Protein AF-A0A8T7LT76-F1 (afdb_monomer)

Secondary structure (DSSP, 8-state):
-HHHHHHHHHHHHHHHHHHHHHHHHH-----HHHHHHHHHHHHHHHHHHHTT--HHHHHHHHHHHHHHHHHHHHT----TT--HHHHHHHHHHTTS-HHHHHHHHHHHHHHHHS-S---HHHHHHHHHHHHHHHHHTT---

Sequence (141 aa):
SYAVSLLIAALVLIFSWQVYLFWMKTRRPVTEGSLKQLADIARSSLKDISAGRDSGDVIIQCYYRMNEIVADRRDLHRKDSMTPAEFALRLEQAGLPGDAVRRLTRLFESVRYGNRPSDQKAIREAVSCLNSILVYCGETI

Mean predicted aligned error: 11.56 Å

Radius of gyration: 19.77 Å; Cα contacts (8 Å, |Δi|>4): 112; chains: 1; bounding box: 46×33×60 Å

Foldseek 3Di:
DVVVVVVVVVVVVVVVVVVVVVLVVLCPDCDLVLLVQLLVLLVVLVVCVVVVHQNLVSLLVSLVSNLVSQCVVNVVDDDPPDQQQNSLVVVVSSVPPSVLSNLSSVLNCCSVVVPDRCDPVSSVSSNVSSVVSCVVSVDDD

Structure (mmCIF, N/CA/C/O backbone):
data_AF-A0A8T7LT76-F1
#
_entry.id   AF-A0A8T7LT76-F1
#
loop_
_atom_site.group_PDB
_atom_site.id
_atom_site.type_symbol
_atom_site.label_atom_id
_atom_site.label_alt_id
_atom_site.label_comp_id
_atom_site.label_asym_id
_atom_site.label_entity_id
_atom_site.label_seq_id
_atom_site.pdbx_PDB_ins_code
_atom_site.Cartn_x
_atom_site.Cartn_y
_atom_site.Cartn_z
_atom_site.occupancy
_atom_site.B_iso_or_equiv
_atom_site.auth_seq_id
_atom_site.auth_comp_id
_atom_site.auth_asym_id
_atom_site.auth_atom_id
_atom_site.pdbx_PDB_model_num
ATOM 1 N N . SER A 1 1 ? 26.230 18.225 -42.040 1.00 73.44 1 SER A N 1
ATOM 2 C CA . SER A 1 1 ? 26.886 16.925 -42.286 1.00 73.44 1 SER A CA 1
ATOM 3 C C . SER A 1 1 ? 25.946 15.785 -41.943 1.00 73.44 1 SER A C 1
ATOM 5 O O . SER A 1 1 ? 25.598 15.640 -40.779 1.00 73.44 1 SER A O 1
ATOM 7 N N . TYR A 1 2 ? 25.538 14.988 -42.935 1.00 84.25 2 TYR A N 1
ATOM 8 C CA . TYR A 1 2 ? 24.614 13.848 -42.784 1.00 84.25 2 TYR A CA 1
ATOM 9 C C . TYR A 1 2 ? 25.068 12.806 -41.739 1.00 84.25 2 TYR A C 1
ATOM 11 O O . TYR A 1 2 ? 24.249 12.127 -41.126 1.00 84.25 2 TYR A O 1
ATOM 19 N N . ALA A 1 3 ? 26.376 12.738 -41.468 1.00 85.19 3 ALA A N 1
ATOM 20 C CA . ALA A 1 3 ? 26.950 11.919 -40.402 1.00 85.19 3 ALA A CA 1
ATOM 21 C C . ALA A 1 3 ? 26.477 12.325 -38.990 1.00 85.19 3 ALA A C 1
ATOM 23 O O . ALA A 1 3 ? 26.253 11.465 -38.145 1.00 85.19 3 ALA A O 1
ATOM 24 N N . VAL A 1 4 ? 26.277 13.624 -38.735 1.00 84.88 4 VAL A N 1
ATOM 25 C CA . VAL A 1 4 ? 25.849 14.128 -37.416 1.00 84.88 4 VAL A CA 1
ATOM 26 C C . VAL A 1 4 ? 24.372 13.813 -37.171 1.00 84.88 4 VAL A C 1
ATOM 28 O O . VAL A 1 4 ? 24.004 13.387 -36.080 1.00 84.88 4 VAL A O 1
ATOM 31 N N . SER A 1 5 ? 23.525 13.942 -38.196 1.00 84.25 5 SER A N 1
ATOM 32 C CA . SER A 1 5 ? 22.101 13.600 -38.096 1.00 84.25 5 SER A CA 1
ATOM 33 C C . SER A 1 5 ? 21.866 12.098 -37.907 1.00 84.25 5 SER A C 1
ATOM 35 O O . SER A 1 5 ? 20.982 11.718 -37.143 1.00 84.25 5 SER A O 1
ATOM 37 N N . LEU A 1 6 ? 22.679 11.240 -38.537 1.00 89.75 6 LEU A N 1
ATOM 38 C CA . LEU A 1 6 ? 22.613 9.785 -38.341 1.00 89.75 6 LEU A CA 1
ATOM 39 C C . LEU A 1 6 ? 22.988 9.374 -36.910 1.00 89.75 6 LEU A C 1
ATOM 41 O O . LEU A 1 6 ? 22.326 8.518 -36.326 1.00 89.75 6 LEU A O 1
ATOM 45 N N . LEU A 1 7 ? 24.000 10.020 -36.323 1.00 89.31 7 LEU A N 1
ATOM 46 C CA . LEU A 1 7 ? 24.419 9.773 -34.940 1.00 89.31 7 LEU A CA 1
ATOM 47 C C . LEU A 1 7 ? 23.321 10.131 -33.930 1.00 89.31 7 LEU A C 1
ATOM 49 O O . LEU A 1 7 ? 23.042 9.358 -33.015 1.00 89.31 7 LEU A O 1
ATOM 53 N N . ILE A 1 8 ? 22.659 11.274 -34.124 1.00 89.00 8 ILE A N 1
ATOM 54 C CA . ILE A 1 8 ? 21.560 11.714 -33.254 1.00 89.00 8 ILE A CA 1
ATOM 55 C C . ILE A 1 8 ? 20.367 10.757 -33.368 1.00 89.00 8 ILE A C 1
ATOM 57 O O . ILE A 1 8 ? 19.812 10.348 -32.350 1.00 89.00 8 ILE A O 1
ATOM 61 N N . ALA A 1 9 ? 19.999 10.347 -34.585 1.00 87.94 9 ALA A N 1
ATOM 62 C CA . ALA A 1 9 ? 18.900 9.408 -34.797 1.00 87.94 9 ALA A CA 1
ATOM 63 C C . ALA A 1 9 ? 19.158 8.051 -34.116 1.00 87.94 9 ALA A C 1
ATOM 65 O O . ALA A 1 9 ? 18.268 7.510 -33.460 1.00 87.94 9 ALA A O 1
ATOM 66 N N . ALA A 1 10 ? 20.388 7.533 -34.200 1.00 88.38 10 ALA A N 1
ATOM 67 C CA . ALA A 1 10 ? 20.775 6.294 -33.529 1.00 88.38 10 ALA A CA 1
ATOM 68 C C . ALA A 1 10 ? 20.676 6.407 -31.998 1.00 88.38 10 ALA A C 1
ATOM 70 O O . ALA A 1 10 ? 20.149 5.506 -31.347 1.00 88.38 10 ALA A O 1
ATOM 71 N N . LEU A 1 11 ? 21.112 7.531 -31.419 1.00 89.62 11 LEU A N 1
ATOM 72 C CA . LEU A 1 11 ? 21.008 7.771 -29.977 1.00 89.62 11 LEU A CA 1
ATOM 73 C C . LEU A 1 11 ? 19.552 7.849 -29.504 1.00 89.62 11 LEU A C 1
ATOM 75 O O . LEU A 1 11 ? 19.223 7.273 -28.469 1.00 89.62 11 LEU A O 1
ATOM 79 N N . VAL A 1 12 ? 18.665 8.492 -30.268 1.00 90.62 12 VAL A N 1
ATOM 80 C CA . VAL A 1 12 ? 17.229 8.559 -29.947 1.00 90.62 12 VAL A CA 1
ATOM 81 C C . VAL A 1 12 ? 16.577 7.176 -30.018 1.00 90.62 12 VAL A C 1
ATOM 83 O O . VAL A 1 12 ? 15.774 6.833 -29.150 1.00 90.62 12 VAL A O 1
ATOM 86 N N . LEU A 1 13 ? 16.942 6.346 -30.998 1.00 89.38 13 LEU A N 1
ATOM 87 C CA . LEU A 1 13 ? 16.443 4.970 -31.108 1.00 89.38 13 LEU A CA 1
ATOM 88 C C . LEU A 1 13 ? 16.926 4.087 -29.952 1.00 89.38 13 LEU A C 1
ATOM 90 O O . LEU A 1 13 ? 16.134 3.356 -29.366 1.00 89.38 13 LEU A O 1
ATOM 94 N N . ILE A 1 14 ? 18.196 4.196 -29.560 1.00 87.81 14 ILE A N 1
ATOM 95 C CA . ILE A 1 14 ? 18.735 3.456 -28.411 1.00 87.81 14 ILE A CA 1
ATOM 96 C C . ILE A 1 14 ? 18.082 3.933 -27.113 1.00 87.81 14 ILE A C 1
ATOM 98 O O . ILE A 1 14 ? 17.719 3.111 -26.277 1.00 87.81 14 ILE A O 1
ATOM 102 N N . PHE A 1 15 ? 17.899 5.243 -26.943 1.00 87.50 15 PHE A N 1
ATOM 103 C CA . PHE A 1 15 ? 17.264 5.806 -25.756 1.00 87.50 15 PHE A CA 1
ATOM 104 C C . PHE A 1 15 ? 15.792 5.399 -25.655 1.00 87.50 15 PHE A C 1
ATOM 106 O O . PHE A 1 15 ? 15.351 4.941 -24.606 1.00 87.50 15 PHE A O 1
ATOM 113 N N . SER A 1 16 ? 15.041 5.487 -26.753 1.00 79.00 16 SER A N 1
ATOM 114 C CA . SER A 1 16 ? 13.647 5.030 -26.803 1.00 79.00 16 SER A CA 1
ATOM 115 C C . SER A 1 16 ? 13.525 3.522 -26.587 1.00 79.00 16 SER A C 1
ATOM 117 O O . SER A 1 16 ? 12.641 3.100 -25.849 1.00 79.00 16 SER A O 1
ATOM 119 N N . TRP A 1 17 ? 14.444 2.712 -27.120 1.00 80.75 17 TRP A N 1
ATOM 120 C CA . TRP A 1 17 ? 14.521 1.274 -26.855 1.00 80.75 17 TRP A CA 1
ATOM 121 C C . TRP A 1 17 ? 14.854 0.966 -25.391 1.00 80.75 17 TRP A C 1
ATOM 123 O O . TRP A 1 17 ? 14.224 0.109 -24.782 1.00 80.75 17 TRP A O 1
ATOM 133 N N . GLN A 1 18 ? 15.806 1.684 -24.794 1.00 76.00 18 GLN A N 1
ATOM 134 C CA . GLN A 1 18 ? 16.153 1.577 -23.374 1.00 76.00 18 GLN A CA 1
ATOM 135 C C . GLN A 1 18 ? 14.959 1.941 -22.489 1.00 76.00 18 GLN A C 1
ATOM 137 O O . GLN A 1 18 ? 14.633 1.193 -21.572 1.00 76.00 18 GLN A O 1
ATOM 142 N N . VAL A 1 19 ? 14.259 3.038 -22.794 1.00 76.00 19 VAL A N 1
ATOM 143 C CA . VAL A 1 19 ? 13.034 3.447 -22.090 1.00 76.00 19 VAL A CA 1
ATOM 144 C C . VAL A 1 19 ? 11.930 2.410 -22.281 1.00 76.00 19 VAL A C 1
ATOM 146 O O . VAL A 1 19 ? 11.280 2.044 -21.307 1.00 76.00 19 VAL A O 1
ATOM 149 N N . TYR A 1 20 ? 11.753 1.887 -23.495 1.00 75.56 20 TYR A N 1
ATOM 150 C CA . TYR A 1 20 ? 10.771 0.853 -23.812 1.00 75.56 20 TYR A CA 1
ATOM 151 C C . TYR A 1 20 ? 11.047 -0.444 -23.048 1.00 75.56 20 TYR A C 1
ATOM 153 O O . TYR A 1 20 ? 10.159 -0.966 -22.377 1.00 75.56 20 TYR A O 1
ATOM 161 N N . LEU A 1 21 ? 12.287 -0.936 -23.068 1.00 68.56 21 LEU A N 1
ATOM 162 C CA . LEU A 1 21 ? 12.691 -2.123 -22.319 1.00 68.56 21 LEU A CA 1
ATOM 163 C C . LEU A 1 21 ? 12.613 -1.901 -20.809 1.00 68.56 21 LEU A C 1
ATOM 165 O O . LEU A 1 21 ? 12.214 -2.807 -20.080 1.00 68.56 21 LEU A O 1
ATOM 169 N N . PHE A 1 22 ? 12.953 -0.709 -20.322 1.00 69.50 22 PHE A N 1
ATOM 170 C CA . PHE A 1 22 ? 12.823 -0.356 -18.913 1.00 69.50 22 PHE A CA 1
ATOM 171 C C . PHE A 1 22 ? 11.353 -0.333 -18.477 1.00 69.50 22 PHE A C 1
ATOM 173 O O . PHE A 1 22 ? 11.010 -0.913 -17.445 1.00 69.50 22 PHE A O 1
ATOM 180 N N . TRP A 1 23 ? 10.468 0.242 -19.296 1.00 57.38 23 TRP A N 1
ATOM 181 C CA . TRP A 1 23 ? 9.015 0.208 -19.109 1.00 57.38 23 TRP A CA 1
ATOM 182 C C . TRP A 1 23 ? 8.449 -1.211 -19.193 1.00 57.38 23 TRP A C 1
ATOM 184 O O . TRP A 1 23 ? 7.553 -1.560 -18.433 1.00 57.38 23 TRP A O 1
ATOM 194 N N . MET A 1 24 ? 8.974 -2.064 -20.070 1.00 55.81 24 MET A N 1
ATOM 195 C CA . MET A 1 24 ? 8.516 -3.448 -20.215 1.00 55.81 24 MET A CA 1
ATOM 196 C C . MET A 1 24 ? 8.994 -4.336 -19.057 1.00 55.81 24 MET A C 1
ATOM 198 O O . MET A 1 24 ? 8.240 -5.164 -18.552 1.00 55.81 24 MET A O 1
ATOM 202 N N . LYS A 1 25 ? 10.226 -4.136 -18.575 1.00 52.50 25 LYS A N 1
ATOM 203 C CA . LYS A 1 25 ? 10.798 -4.861 -17.430 1.00 52.50 25 LYS A CA 1
ATOM 204 C C . LYS A 1 25 ? 10.130 -4.475 -16.107 1.00 52.50 25 LYS A C 1
ATOM 206 O O . LYS A 1 25 ? 10.010 -5.324 -15.227 1.00 52.50 25 LYS A O 1
ATOM 211 N N . THR A 1 26 ? 9.672 -3.229 -15.982 1.00 53.16 26 THR A N 1
ATOM 212 C CA . THR A 1 26 ? 8.852 -2.764 -14.847 1.00 53.16 26 THR A CA 1
ATOM 213 C C . THR A 1 26 ? 7.392 -3.207 -14.969 1.00 53.16 26 THR A C 1
ATOM 215 O O . THR A 1 26 ? 6.791 -3.599 -13.973 1.00 53.16 26 THR A O 1
ATOM 218 N N . ARG A 1 27 ? 6.841 -3.287 -16.186 1.00 50.78 27 ARG A N 1
ATOM 219 C CA . ARG A 1 27 ? 5.528 -3.890 -16.475 1.00 50.78 27 ARG A CA 1
ATOM 220 C C . ARG A 1 27 ? 5.614 -5.406 -16.662 1.00 50.78 27 ARG A C 1
ATOM 222 O O . ARG A 1 27 ? 5.164 -5.944 -17.672 1.00 50.78 27 ARG A O 1
ATOM 229 N N . ARG A 1 28 ? 6.141 -6.136 -15.676 1.00 53.09 28 ARG A N 1
ATOM 230 C CA . ARG A 1 28 ? 5.853 -7.578 -15.620 1.00 53.09 28 ARG A CA 1
ATOM 231 C C . ARG A 1 28 ? 4.341 -7.725 -15.405 1.00 53.09 28 ARG A C 1
ATOM 233 O O . ARG A 1 28 ? 3.853 -7.170 -14.423 1.00 53.09 28 ARG A O 1
ATOM 240 N N . PRO A 1 29 ? 3.578 -8.412 -16.266 1.00 53.50 29 PRO A N 1
ATOM 241 C CA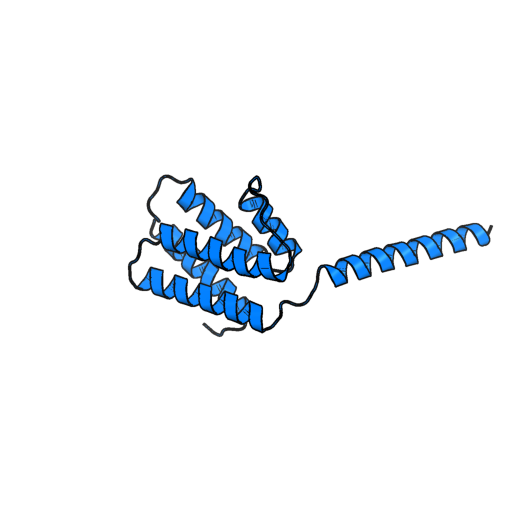 . PRO A 1 29 ? 2.145 -8.580 -16.049 1.00 53.50 29 PRO A CA 1
ATOM 242 C C . PRO A 1 29 ? 1.905 -9.182 -14.660 1.00 53.50 29 PRO A C 1
ATOM 244 O O . PRO A 1 29 ? 2.690 -10.010 -14.189 1.00 53.50 29 PRO A O 1
ATOM 247 N N . VAL A 1 30 ? 0.885 -8.686 -13.959 1.00 57.44 30 VAL A N 1
ATOM 248 C CA . VAL A 1 30 ? 0.458 -9.266 -12.684 1.00 57.44 30 VAL A CA 1
ATOM 249 C C . VAL A 1 30 ? 0.007 -10.692 -12.999 1.00 57.44 30 VAL A C 1
ATOM 251 O O . VAL A 1 30 ? -0.939 -10.887 -13.755 1.00 57.44 30 VAL A O 1
ATOM 254 N N . THR A 1 31 ? 0.743 -11.695 -12.521 1.00 61.84 31 THR A N 1
ATOM 255 C CA . THR A 1 31 ? 0.423 -13.100 -12.801 1.00 61.84 31 THR A CA 1
ATOM 256 C C . THR A 1 31 ? -0.924 -13.441 -12.166 1.00 61.84 31 THR A C 1
ATOM 258 O O . THR A 1 31 ? -1.191 -13.006 -11.043 1.00 61.84 31 THR A O 1
ATOM 261 N N . GLU A 1 32 ? -1.735 -14.276 -12.816 1.00 63.00 32 GLU A N 1
ATOM 262 C CA . GLU A 1 32 ? -3.037 -14.735 -12.300 1.00 63.00 32 GLU A CA 1
ATOM 263 C C . GLU A 1 32 ? -2.972 -15.218 -10.839 1.00 63.00 32 GLU A C 1
ATOM 265 O O . GLU A 1 32 ? -3.840 -14.897 -10.031 1.00 63.00 32 GLU A O 1
ATOM 270 N N . GLY A 1 33 ? -1.888 -15.902 -10.451 1.00 66.56 33 GLY A N 1
ATOM 271 C CA . GLY A 1 33 ? -1.683 -16.347 -9.069 1.00 66.56 33 GLY A CA 1
ATOM 272 C C . GLY A 1 33 ? -1.591 -15.212 -8.039 1.00 66.56 33 GLY A C 1
ATOM 273 O O . GLY A 1 33 ? -2.056 -15.376 -6.918 1.00 66.56 33 GLY A O 1
ATOM 274 N N . SER A 1 34 ? -1.035 -14.053 -8.404 1.00 68.06 34 SER A N 1
ATOM 275 C CA . SER A 1 34 ? -0.958 -12.891 -7.504 1.00 68.06 34 SER A CA 1
ATOM 276 C C . SER A 1 34 ? -2.291 -12.155 -7.383 1.00 68.06 34 SER A C 1
ATOM 278 O O . SER A 1 34 ? -2.659 -11.772 -6.277 1.00 68.06 34 SER A O 1
ATOM 280 N N . LEU A 1 35 ? -3.059 -12.046 -8.474 1.00 71.25 35 LEU A N 1
ATOM 281 C CA . LEU A 1 35 ? -4.428 -11.519 -8.421 1.00 71.25 35 LEU A CA 1
ATOM 282 C C . LEU A 1 35 ? -5.305 -12.386 -7.517 1.00 71.25 35 LEU A C 1
ATOM 284 O O . LEU A 1 35 ? -6.025 -11.862 -6.673 1.00 71.25 35 LEU A O 1
ATOM 288 N N . LYS A 1 36 ? -5.168 -13.713 -7.617 1.00 76.94 36 LYS A N 1
ATOM 289 C CA . LYS A 1 36 ? -5.892 -14.652 -6.759 1.00 76.94 36 LYS A CA 1
ATOM 290 C C . LYS A 1 36 ? -5.542 -14.484 -5.277 1.00 76.94 36 LYS A C 1
ATOM 292 O O . LYS A 1 36 ? -6.441 -14.407 -4.450 1.00 76.94 36 LYS A O 1
ATOM 297 N N . GLN A 1 37 ? -4.258 -14.356 -4.935 1.00 78.88 37 GLN A N 1
ATOM 298 C CA . GLN A 1 37 ? -3.848 -14.140 -3.541 1.00 78.88 37 GLN A CA 1
ATOM 299 C C . GLN A 1 37 ? -4.301 -12.771 -2.994 1.00 78.88 37 GLN A C 1
ATOM 301 O O . GLN A 1 37 ? -4.709 -12.685 -1.835 1.00 78.88 37 GLN A O 1
ATOM 306 N N . LEU A 1 38 ? -4.271 -11.707 -3.811 1.00 76.19 38 LEU A N 1
ATOM 307 C CA . LEU A 1 38 ? -4.840 -10.408 -3.430 1.00 76.19 38 LEU A CA 1
ATOM 308 C C . LEU A 1 38 ? -6.350 -10.511 -3.181 1.00 76.19 38 LEU A C 1
ATOM 310 O O . LEU A 1 38 ? -6.840 -9.963 -2.191 1.00 76.19 38 LEU A O 1
ATOM 314 N N . ALA A 1 39 ? -7.070 -11.227 -4.045 1.00 79.06 39 ALA A N 1
ATOM 315 C CA . ALA A 1 39 ? -8.501 -11.454 -3.896 1.00 79.06 39 ALA A CA 1
ATOM 316 C C . ALA A 1 39 ? -8.827 -12.258 -2.627 1.00 79.06 39 ALA A C 1
ATOM 318 O O . ALA A 1 39 ? -9.733 -11.892 -1.878 1.00 79.06 39 ALA A O 1
ATOM 319 N N . ASP A 1 40 ? -8.040 -13.290 -2.318 1.00 83.75 40 ASP A N 1
ATOM 320 C CA . ASP A 1 40 ? -8.208 -14.091 -1.104 1.00 83.75 40 ASP A CA 1
ATOM 321 C C . ASP A 1 40 ? -8.024 -13.255 0.171 1.00 83.75 40 ASP A C 1
ATOM 323 O O . ASP A 1 40 ? -8.822 -13.373 1.107 1.00 83.75 40 ASP A O 1
ATOM 327 N N . ILE A 1 41 ? -7.033 -12.355 0.207 1.00 83.81 41 ILE A N 1
ATOM 328 C CA . ILE A 1 41 ? -6.869 -11.427 1.336 1.00 83.81 41 ILE A CA 1
ATOM 329 C C . ILE A 1 41 ? -8.044 -10.464 1.418 1.00 83.81 41 ILE A C 1
ATOM 331 O O . ILE A 1 41 ? -8.609 -10.311 2.498 1.00 83.81 41 ILE A O 1
ATOM 335 N N . ALA A 1 42 ? -8.431 -9.837 0.304 1.00 81.56 42 ALA A N 1
ATOM 336 C CA . ALA A 1 42 ? -9.540 -8.889 0.291 1.00 81.56 42 ALA A CA 1
ATOM 337 C C . ALA A 1 42 ? -10.832 -9.540 0.807 1.00 81.56 42 ALA A C 1
ATOM 339 O O . ALA A 1 42 ? -11.512 -8.978 1.668 1.00 81.56 42 ALA A O 1
ATOM 340 N N . ARG A 1 43 ? -11.122 -10.769 0.365 1.00 83.44 43 ARG A N 1
ATOM 341 C CA . ARG A 1 43 ? -12.269 -11.559 0.820 1.00 83.44 43 ARG A CA 1
ATOM 342 C C . ARG A 1 43 ? -12.176 -11.908 2.303 1.00 83.44 43 ARG A C 1
ATOM 344 O O . ARG A 1 43 ? -13.165 -11.766 3.021 1.00 83.44 43 ARG A O 1
ATOM 351 N N . SER A 1 44 ? -11.009 -12.349 2.775 1.00 86.81 44 SER A N 1
ATOM 352 C CA . SER A 1 44 ? -10.802 -12.636 4.198 1.00 86.81 44 SER A CA 1
ATOM 353 C C . SER A 1 44 ? -11.031 -11.388 5.046 1.00 86.81 44 SER A C 1
ATOM 355 O O . SER A 1 44 ? -11.734 -11.455 6.047 1.00 86.81 44 SER A O 1
ATOM 357 N N . SER A 1 45 ? -10.493 -10.241 4.640 1.00 84.12 45 SER A N 1
ATOM 358 C CA . SER A 1 45 ? -10.645 -8.986 5.374 1.00 84.12 45 SER A CA 1
ATOM 359 C C . SER A 1 45 ? -12.086 -8.478 5.369 1.00 84.12 45 SER A C 1
ATOM 361 O O . SER A 1 45 ? -12.563 -8.014 6.401 1.00 84.12 45 SER A O 1
ATOM 363 N N . LEU A 1 46 ? -12.822 -8.636 4.265 1.00 83.69 46 LEU A N 1
ATOM 364 C CA . LEU A 1 46 ? -14.259 -8.348 4.231 1.00 83.69 46 LEU A CA 1
ATOM 365 C C . LEU A 1 46 ? -15.037 -9.239 5.202 1.00 83.69 46 LEU A C 1
ATOM 367 O O . LEU A 1 46 ? -15.836 -8.733 5.986 1.00 83.69 46 LEU A O 1
ATOM 371 N N . LYS A 1 47 ? -14.763 -10.549 5.201 1.00 86.56 47 LYS A N 1
ATOM 372 C CA . LYS A 1 47 ? -15.388 -11.496 6.134 1.00 86.56 47 LYS A CA 1
ATOM 373 C C . LYS A 1 47 ? -15.116 -11.112 7.589 1.00 86.56 47 LYS A C 1
ATOM 375 O O . LYS A 1 47 ? -16.008 -11.221 8.425 1.00 86.56 47 LYS A O 1
ATOM 380 N N . ASP A 1 48 ? -13.910 -10.640 7.881 1.00 85.31 48 ASP A N 1
ATOM 381 C CA . ASP A 1 48 ? -13.492 -10.250 9.226 1.00 85.31 48 ASP A CA 1
ATOM 382 C C . ASP A 1 48 ? -14.204 -8.983 9.704 1.00 85.31 48 ASP A C 1
ATOM 384 O O . ASP A 1 48 ? -14.658 -8.939 10.849 1.00 85.31 48 ASP A O 1
ATOM 388 N N . ILE A 1 49 ? -14.375 -8.001 8.814 1.00 83.94 49 ILE A N 1
ATOM 389 C CA . ILE A 1 49 ? -15.190 -6.805 9.068 1.00 83.94 49 ILE A CA 1
ATOM 390 C C . ILE A 1 49 ? -16.655 -7.205 9.298 1.00 83.94 49 ILE A C 1
ATOM 392 O O . ILE A 1 49 ? -17.266 -6.771 10.272 1.00 83.94 49 ILE A O 1
ATOM 396 N N . SER A 1 50 ? -17.222 -8.070 8.449 1.00 82.44 50 SER A N 1
ATOM 397 C CA . SER A 1 50 ? -18.614 -8.530 8.582 1.00 82.44 50 SER A CA 1
ATOM 398 C C . SER A 1 50 ? -18.865 -9.363 9.842 1.00 82.44 50 SER A C 1
ATOM 400 O O . SER A 1 50 ? -19.972 -9.341 10.371 1.00 82.44 50 SER A O 1
ATOM 402 N N . ALA A 1 51 ? -17.853 -10.074 10.342 1.00 85.00 51 ALA A N 1
ATOM 403 C CA . ALA A 1 51 ? -17.923 -10.839 11.585 1.00 85.00 51 ALA A CA 1
ATOM 404 C C . ALA A 1 51 ? -17.834 -9.964 12.852 1.00 85.00 51 ALA A C 1
ATOM 406 O O . ALA A 1 51 ? -17.872 -10.497 13.959 1.00 85.00 51 ALA A O 1
ATOM 407 N N . GLY A 1 52 ? -17.702 -8.640 12.709 1.00 78.94 52 GLY A N 1
ATOM 408 C CA . GLY A 1 52 ? -17.640 -7.708 13.834 1.00 78.94 52 GLY A CA 1
ATOM 409 C C . GLY A 1 52 ? -16.281 -7.661 14.533 1.00 78.94 52 GLY A C 1
ATOM 410 O O . GLY A 1 52 ? -16.212 -7.227 15.681 1.00 78.94 52 GLY A O 1
ATOM 411 N N . ARG A 1 53 ? -15.197 -8.100 13.873 1.00 79.56 53 ARG A N 1
ATOM 412 C CA . ARG A 1 53 ? -13.842 -7.846 14.387 1.00 79.56 53 ARG A CA 1
ATOM 413 C C . ARG A 1 53 ? -13.544 -6.348 14.373 1.00 79.56 53 ARG A C 1
ATOM 415 O O . ARG A 1 53 ? -14.140 -5.599 13.594 1.00 79.56 53 ARG A O 1
ATOM 422 N N . ASP A 1 54 ? -12.581 -5.928 15.196 1.00 80.19 54 ASP A N 1
ATOM 423 C CA . ASP A 1 54 ? -12.104 -4.547 15.177 1.00 80.19 54 ASP A CA 1
ATOM 424 C C . ASP A 1 54 ? -11.661 -4.168 13.760 1.00 80.19 54 ASP A C 1
ATOM 426 O O . ASP A 1 54 ? -10.721 -4.727 13.190 1.00 80.19 54 ASP A O 1
ATOM 430 N N . SER A 1 55 ? -12.401 -3.242 13.157 1.00 75.62 55 SER A N 1
ATOM 431 C CA . SER A 1 55 ? -12.205 -2.896 11.754 1.00 75.62 55 SER A CA 1
ATOM 432 C C . SER A 1 55 ? -10.872 -2.187 11.532 1.00 75.62 55 SER A C 1
ATOM 434 O O . SER A 1 55 ? -10.317 -2.288 10.441 1.00 75.62 55 SER A O 1
ATOM 436 N N . GLY A 1 56 ? -10.329 -1.518 12.554 1.00 74.69 56 GLY A N 1
ATOM 437 C CA . GLY A 1 56 ? -9.023 -0.880 12.475 1.00 74.69 56 GLY A CA 1
ATOM 438 C C . GLY A 1 56 ? -7.910 -1.912 12.336 1.00 74.69 56 GLY A C 1
ATOM 439 O O . GLY A 1 56 ? -7.126 -1.855 11.385 1.00 74.69 56 GLY A O 1
ATOM 440 N N . ASP A 1 57 ? -7.901 -2.911 13.213 1.00 79.06 57 ASP A N 1
ATOM 441 C CA . ASP A 1 57 ? -6.948 -4.018 13.149 1.00 79.06 57 ASP A CA 1
ATOM 442 C C . ASP A 1 57 ? -7.070 -4.802 11.840 1.00 79.06 57 ASP A C 1
ATOM 444 O O . ASP A 1 57 ? -6.056 -5.139 11.222 1.00 79.06 57 ASP A O 1
ATOM 448 N N . VAL A 1 58 ? -8.292 -5.049 11.356 1.00 81.12 58 VAL A N 1
ATOM 449 C CA . VAL A 1 58 ? -8.503 -5.743 10.076 1.00 81.12 58 VAL A CA 1
ATOM 450 C C . VAL A 1 58 ? -7.960 -4.932 8.897 1.00 81.12 58 VAL A C 1
ATOM 452 O O . VAL A 1 58 ? -7.311 -5.508 8.023 1.00 81.12 58 VAL A O 1
ATOM 455 N N . ILE A 1 59 ? -8.165 -3.611 8.869 1.00 78.88 59 ILE A N 1
ATOM 456 C CA . ILE A 1 59 ? -7.619 -2.726 7.826 1.00 78.88 59 ILE A CA 1
ATOM 457 C C . ILE A 1 59 ? -6.087 -2.743 7.859 1.00 78.88 59 ILE A C 1
ATOM 459 O O . ILE A 1 59 ? -5.449 -2.875 6.812 1.00 78.88 59 ILE A O 1
ATOM 463 N N . ILE A 1 60 ? -5.491 -2.664 9.052 1.00 78.44 60 ILE A N 1
ATOM 464 C CA . ILE A 1 60 ? -4.038 -2.722 9.241 1.00 78.44 60 ILE A CA 1
ATOM 465 C C . ILE A 1 60 ? -3.481 -4.056 8.728 1.00 78.44 60 ILE A C 1
ATOM 467 O O . ILE A 1 60 ? -2.549 -4.067 7.922 1.00 78.44 60 ILE A O 1
ATOM 471 N N . GLN A 1 61 ? -4.064 -5.178 9.148 1.00 79.75 61 GLN A N 1
ATOM 472 C CA . GLN A 1 61 ? -3.635 -6.518 8.742 1.00 79.75 61 GLN A CA 1
ATOM 473 C C . GLN A 1 61 ? -3.815 -6.751 7.240 1.00 79.75 61 GLN A C 1
ATOM 475 O O . GLN A 1 61 ? -2.920 -7.288 6.588 1.00 79.75 61 GLN A O 1
ATOM 480 N N . CYS A 1 62 ? -4.938 -6.307 6.671 1.00 79.94 62 CYS A N 1
ATOM 481 C CA . CYS A 1 62 ? -5.183 -6.362 5.234 1.00 79.94 62 CYS A CA 1
ATOM 482 C C . CYS A 1 62 ? -4.093 -5.617 4.462 1.00 79.94 62 CYS A C 1
ATOM 484 O O . CYS A 1 62 ? -3.523 -6.156 3.512 1.00 79.94 62 CYS A O 1
ATOM 486 N N . TYR A 1 63 ? -3.781 -4.394 4.898 1.00 78.12 63 TYR A N 1
ATOM 487 C CA . TYR A 1 63 ? -2.749 -3.574 4.285 1.00 78.12 63 TYR A CA 1
ATOM 488 C C . TYR A 1 63 ? -1.392 -4.280 4.319 1.00 78.12 63 TYR A C 1
ATOM 490 O O . TYR A 1 63 ? -0.734 -4.370 3.287 1.00 78.12 63 TYR A O 1
ATOM 498 N N . TYR A 1 64 ? -0.976 -4.833 5.462 1.00 77.12 64 TYR A N 1
ATOM 499 C CA . TYR A 1 64 ? 0.299 -5.550 5.564 1.00 77.12 64 TYR A CA 1
ATOM 500 C C . TYR A 1 64 ? 0.369 -6.791 4.667 1.00 77.12 64 TYR A C 1
ATOM 502 O O . TYR A 1 64 ? 1.345 -6.946 3.938 1.00 77.12 64 TYR A O 1
ATOM 510 N N . ARG A 1 65 ? -0.669 -7.634 4.653 1.00 78.12 65 ARG A N 1
ATOM 511 C CA . ARG A 1 65 ? -0.671 -8.878 3.862 1.00 78.12 65 ARG A CA 1
ATOM 512 C C . ARG A 1 65 ? -0.682 -8.622 2.356 1.00 78.12 65 ARG A C 1
ATOM 514 O O . ARG A 1 65 ? 0.025 -9.292 1.610 1.00 78.12 65 ARG A O 1
ATOM 521 N N . MET A 1 66 ? -1.461 -7.639 1.895 1.00 75.69 66 MET A N 1
ATOM 522 C CA . MET A 1 66 ? -1.461 -7.252 0.478 1.00 75.69 66 MET A CA 1
ATOM 523 C C . MET A 1 66 ? -0.084 -6.742 0.056 1.00 75.69 66 MET A C 1
ATOM 525 O O . MET A 1 66 ? 0.421 -7.088 -1.008 1.00 75.69 66 MET A O 1
ATOM 529 N N . ASN A 1 67 ? 0.537 -5.949 0.922 1.00 71.62 67 ASN A N 1
ATOM 530 C CA . ASN A 1 67 ? 1.873 -5.427 0.708 1.00 71.62 67 ASN A CA 1
ATOM 531 C C . ASN A 1 67 ? 2.952 -6.511 0.662 1.00 71.62 67 ASN A C 1
ATOM 533 O O . ASN A 1 67 ? 3.853 -6.420 -0.164 1.00 71.62 67 ASN A O 1
ATOM 537 N N . GLU A 1 68 ? 2.860 -7.525 1.518 1.00 73.88 68 GLU A N 1
ATOM 538 C CA . GLU A 1 68 ? 3.801 -8.646 1.563 1.00 73.88 68 GLU A CA 1
ATOM 539 C C . GLU A 1 68 ? 3.803 -9.438 0.249 1.00 73.88 68 GLU A C 1
ATOM 541 O O . GLU A 1 68 ? 4.867 -9.673 -0.319 1.00 73.88 68 GLU A O 1
ATOM 546 N N . ILE A 1 69 ? 2.625 -9.735 -0.314 1.00 70.56 69 ILE A N 1
ATOM 547 C CA . ILE A 1 69 ? 2.521 -10.407 -1.623 1.00 70.56 69 ILE A CA 1
ATOM 548 C C . ILE A 1 69 ? 3.188 -9.589 -2.724 1.00 70.56 69 ILE A C 1
ATOM 550 O O . ILE A 1 69 ? 3.856 -10.141 -3.604 1.00 70.56 69 ILE A O 1
ATOM 554 N N . VAL A 1 70 ? 2.983 -8.270 -2.718 1.00 66.25 70 VAL A N 1
ATOM 555 C CA . VAL A 1 70 ? 3.557 -7.420 -3.762 1.00 66.25 70 VAL A CA 1
ATOM 556 C C . VAL A 1 70 ? 5.066 -7.263 -3.569 1.00 66.25 70 VAL A C 1
ATOM 558 O O . VAL A 1 70 ? 5.798 -7.277 -4.559 1.00 66.25 70 VAL A O 1
ATOM 561 N N . ALA A 1 71 ? 5.539 -7.163 -2.325 1.00 65.81 71 ALA A N 1
ATOM 562 C CA . ALA A 1 71 ? 6.957 -7.081 -1.993 1.00 65.81 71 ALA A CA 1
ATOM 563 C C . ALA A 1 71 ? 7.718 -8.344 -2.421 1.00 65.81 71 ALA A 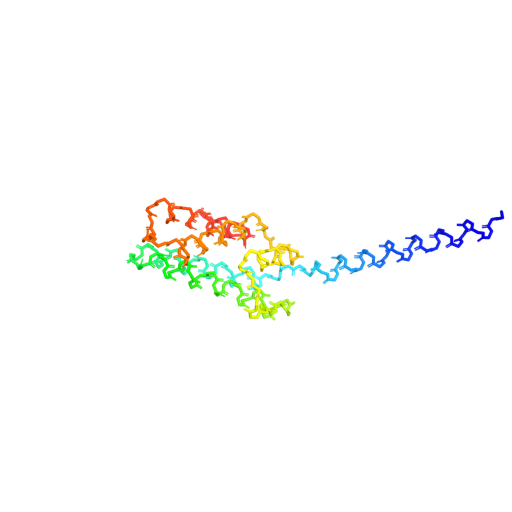C 1
ATOM 565 O O . ALA A 1 71 ? 8.694 -8.231 -3.165 1.00 65.81 71 ALA A O 1
ATOM 566 N N . ASP A 1 72 ? 7.221 -9.525 -2.043 1.00 64.81 72 ASP A N 1
ATOM 567 C CA . ASP A 1 72 ? 7.833 -10.832 -2.323 1.00 64.81 72 ASP A CA 1
ATOM 568 C C . ASP A 1 72 ? 7.953 -11.111 -3.834 1.00 64.81 72 ASP A C 1
ATOM 570 O O . ASP A 1 72 ? 8.971 -11.585 -4.335 1.00 64.81 72 ASP A O 1
ATOM 574 N N . ARG A 1 73 ? 6.938 -10.728 -4.619 1.00 58.94 73 ARG A N 1
ATOM 575 C CA . ARG A 1 73 ? 6.891 -11.017 -6.066 1.00 58.94 73 ARG A CA 1
ATOM 576 C C . ARG A 1 73 ? 7.601 -9.988 -6.947 1.00 58.94 73 ARG A C 1
ATOM 578 O O . ARG A 1 73 ? 7.876 -10.279 -8.116 1.00 58.94 73 ARG A O 1
ATOM 585 N N . ARG A 1 74 ? 7.838 -8.773 -6.446 1.00 57.69 74 ARG A N 1
ATOM 586 C CA . ARG A 1 74 ? 8.435 -7.660 -7.211 1.00 57.69 74 ARG A CA 1
ATOM 587 C C . ARG A 1 74 ? 9.819 -7.242 -6.716 1.00 57.69 74 ARG A C 1
ATOM 589 O O . ARG A 1 74 ? 10.358 -6.285 -7.265 1.00 57.69 74 ARG A O 1
ATOM 596 N N . ASP A 1 75 ? 10.368 -7.930 -5.711 1.00 55.75 75 ASP A N 1
ATOM 597 C CA . ASP A 1 75 ? 11.561 -7.501 -4.960 1.00 55.75 75 ASP A CA 1
ATOM 598 C C . ASP A 1 75 ? 11.396 -6.080 -4.372 1.00 55.75 75 ASP A C 1
ATOM 600 O O . ASP A 1 75 ? 12.346 -5.335 -4.126 1.00 55.75 75 ASP A O 1
ATOM 604 N N . LEU A 1 76 ? 10.139 -5.674 -4.157 1.00 56.00 76 LEU A N 1
ATOM 605 C CA . LEU A 1 76 ? 9.767 -4.369 -3.621 1.00 56.00 76 LEU A CA 1
ATOM 606 C C . LEU A 1 76 ? 9.719 -4.456 -2.104 1.00 56.00 76 LEU A C 1
ATOM 608 O O . LEU A 1 76 ? 8.678 -4.266 -1.480 1.00 56.00 76 LEU A O 1
ATOM 612 N N . HIS A 1 77 ? 10.868 -4.745 -1.505 1.00 57.34 77 HIS A N 1
ATOM 613 C CA . HIS A 1 77 ? 11.006 -4.706 -0.062 1.00 57.34 77 HIS A CA 1
ATOM 614 C C . HIS A 1 77 ? 10.721 -3.288 0.431 1.00 57.34 77 HIS A C 1
ATOM 616 O O . HIS A 1 77 ? 11.360 -2.307 0.018 1.00 57.34 77 HIS A O 1
ATOM 622 N N . ARG A 1 78 ? 9.736 -3.163 1.322 1.00 56.16 78 ARG A N 1
ATOM 623 C CA . ARG A 1 78 ? 9.516 -1.912 2.035 1.00 56.16 78 ARG A CA 1
ATOM 624 C C . ARG A 1 78 ? 10.761 -1.646 2.877 1.00 56.16 78 ARG A C 1
ATOM 626 O O . ARG A 1 78 ? 11.026 -2.374 3.822 1.00 56.16 78 ARG A O 1
ATOM 633 N N . LYS A 1 79 ? 11.524 -0.605 2.535 1.00 55.03 79 LYS A N 1
ATOM 634 C CA . LYS A 1 79 ? 12.582 -0.107 3.424 1.00 55.03 79 LYS A CA 1
ATOM 635 C C . LYS A 1 79 ? 11.930 0.338 4.735 1.00 55.03 79 LYS A C 1
ATOM 637 O O . LYS A 1 79 ? 10.899 1.007 4.676 1.00 55.03 79 LYS A O 1
ATOM 642 N N . ASP A 1 80 ? 12.531 0.017 5.878 1.00 52.28 80 ASP A N 1
ATOM 643 C CA . ASP A 1 80 ? 11.972 0.327 7.208 1.00 52.28 80 ASP A CA 1
ATOM 644 C C . ASP A 1 80 ? 11.674 1.821 7.417 1.00 52.28 80 ASP A C 1
ATOM 646 O O . ASP A 1 80 ? 10.761 2.184 8.155 1.00 52.28 80 ASP A O 1
ATOM 650 N N . SER A 1 81 ? 12.389 2.699 6.710 1.00 57.34 81 SER A N 1
ATOM 651 C CA . SER A 1 81 ? 12.177 4.149 6.724 1.00 57.34 81 SER A CA 1
ATOM 652 C C . SER A 1 81 ? 11.074 4.651 5.786 1.00 57.34 81 SER A C 1
ATOM 654 O O . SER A 1 81 ? 10.772 5.841 5.796 1.00 57.34 81 SER A O 1
ATOM 656 N N . MET A 1 82 ? 10.480 3.787 4.957 1.00 67.56 82 MET A N 1
ATOM 657 C CA . MET A 1 82 ? 9.512 4.199 3.943 1.00 67.56 82 MET A CA 1
ATOM 658 C C . MET A 1 82 ? 8.117 4.384 4.541 1.00 67.56 82 MET A C 1
ATOM 660 O O . MET A 1 82 ? 7.555 3.488 5.196 1.00 67.56 82 MET A O 1
ATOM 664 N N . THR A 1 83 ? 7.528 5.539 4.248 1.00 74.06 83 THR A N 1
ATOM 665 C CA . THR A 1 83 ? 6.156 5.867 4.628 1.00 74.06 83 THR A CA 1
ATOM 666 C C . THR A 1 83 ? 5.146 5.005 3.856 1.00 74.06 83 THR A C 1
ATOM 668 O O . THR A 1 83 ? 5.430 4.529 2.751 1.00 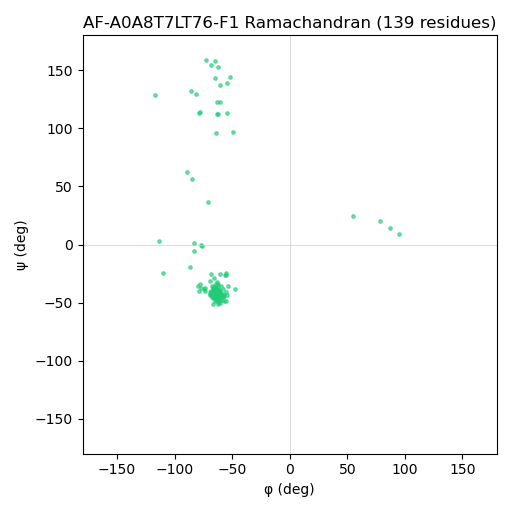74.06 83 THR A O 1
ATOM 671 N N . PRO A 1 84 ? 3.941 4.782 4.406 1.00 70.62 84 PRO A N 1
ATOM 672 C CA . PRO A 1 84 ? 2.875 4.081 3.694 1.00 70.62 84 PRO A CA 1
ATOM 673 C C . PRO A 1 84 ? 2.546 4.726 2.335 1.00 70.62 84 PRO A C 1
ATOM 675 O O . PRO A 1 84 ? 2.393 4.005 1.351 1.00 70.62 84 PRO A O 1
ATOM 678 N N . ALA A 1 85 ? 2.517 6.060 2.251 1.00 71.06 85 ALA A N 1
ATOM 679 C CA . ALA A 1 85 ? 2.297 6.804 1.008 1.00 71.06 85 ALA A CA 1
ATOM 680 C C . ALA A 1 85 ? 3.397 6.590 -0.050 1.00 71.06 85 ALA A C 1
ATOM 682 O O . ALA A 1 85 ? 3.093 6.355 -1.220 1.00 71.06 85 ALA A O 1
ATOM 683 N N . GLU A 1 86 ? 4.673 6.615 0.341 1.00 70.50 86 GLU A N 1
ATOM 684 C CA . GLU A 1 86 ? 5.785 6.310 -0.574 1.00 70.50 86 GLU A CA 1
ATOM 685 C C . GLU A 1 86 ? 5.728 4.865 -1.073 1.00 70.50 86 GLU A C 1
ATOM 687 O O . GLU A 1 86 ? 6.069 4.578 -2.224 1.00 70.50 86 GLU A O 1
ATOM 692 N N . PHE A 1 87 ? 5.259 3.946 -0.227 1.00 70.56 87 PHE A N 1
ATOM 693 C CA . PHE A 1 87 ? 5.072 2.568 -0.642 1.00 70.56 87 PHE A CA 1
ATOM 694 C C . PHE A 1 87 ? 3.931 2.422 -1.645 1.00 70.56 87 PHE A C 1
ATOM 696 O O . PHE A 1 87 ? 4.106 1.770 -2.669 1.00 70.56 87 PHE A O 1
ATOM 703 N N . ALA A 1 88 ? 2.802 3.090 -1.401 1.00 71.19 88 ALA A N 1
ATOM 704 C CA . ALA A 1 88 ? 1.665 3.130 -2.316 1.00 71.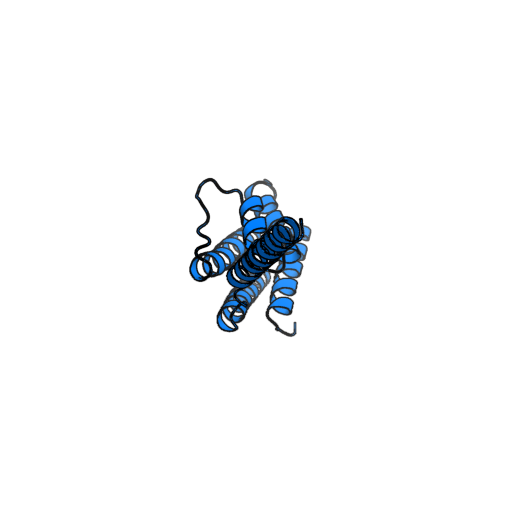19 88 ALA A CA 1
ATOM 705 C C . ALA A 1 88 ? 2.076 3.592 -3.717 1.00 71.19 88 ALA A C 1
ATOM 707 O O . ALA A 1 88 ? 1.693 2.980 -4.715 1.00 71.19 88 ALA A O 1
ATOM 708 N N . LEU A 1 89 ? 2.917 4.627 -3.784 1.00 72.00 89 LEU A N 1
ATOM 709 C CA . LEU A 1 89 ? 3.464 5.129 -5.038 1.00 72.00 89 LEU A CA 1
ATOM 710 C C . LEU A 1 89 ? 4.341 4.081 -5.740 1.00 72.00 89 LEU A C 1
ATOM 712 O O . LEU A 1 89 ? 4.238 3.911 -6.953 1.00 72.00 89 LEU A O 1
ATOM 716 N N . ARG A 1 90 ? 5.169 3.332 -4.998 1.00 68.44 90 ARG A N 1
ATOM 717 C CA . ARG A 1 90 ? 5.948 2.221 -5.572 1.00 68.44 90 ARG A CA 1
ATOM 718 C C . ARG A 1 90 ? 5.071 1.092 -6.104 1.00 68.44 90 ARG A C 1
ATOM 720 O O . ARG A 1 90 ? 5.406 0.509 -7.128 1.00 68.44 90 ARG A O 1
ATOM 727 N N . LEU A 1 91 ? 3.965 0.782 -5.435 1.00 69.69 91 LEU A N 1
ATOM 728 C CA . LEU A 1 91 ? 3.027 -0.258 -5.867 1.00 69.69 91 LEU A CA 1
ATOM 729 C C . LEU A 1 91 ? 2.291 0.154 -7.147 1.00 69.69 91 LEU A C 1
ATOM 731 O O . LEU A 1 91 ? 2.143 -0.653 -8.063 1.00 69.69 91 LEU A O 1
ATOM 735 N N . GLU A 1 92 ? 1.896 1.423 -7.251 1.00 71.50 92 GLU A N 1
ATOM 736 C CA . GLU A 1 92 ? 1.357 1.997 -8.486 1.00 71.50 92 GLU A CA 1
ATOM 737 C C . GLU A 1 92 ? 2.384 1.946 -9.624 1.00 71.50 92 GLU A C 1
ATOM 739 O O . GLU A 1 92 ? 2.077 1.475 -10.718 1.00 71.50 92 GLU A O 1
ATOM 744 N N . GLN A 1 93 ? 3.632 2.341 -9.355 1.00 66.56 93 GLN A N 1
ATOM 745 C CA . GLN A 1 93 ? 4.737 2.208 -10.313 1.00 66.56 93 GLN A CA 1
ATOM 746 C C . GLN A 1 93 ? 4.999 0.744 -10.708 1.00 66.56 93 GLN A C 1
ATOM 748 O O . GLN A 1 93 ? 5.477 0.482 -11.810 1.00 66.56 93 GLN A O 1
ATOM 753 N N . ALA A 1 94 ? 4.647 -0.213 -9.845 1.00 61.62 94 ALA A N 1
ATOM 754 C CA . ALA A 1 94 ? 4.722 -1.651 -10.101 1.00 61.62 94 ALA A CA 1
ATOM 755 C C . ALA A 1 94 ? 3.515 -2.222 -10.876 1.00 61.62 94 ALA A C 1
ATOM 757 O O . ALA A 1 94 ? 3.463 -3.435 -11.130 1.00 61.62 94 ALA A O 1
ATOM 758 N N . GLY A 1 95 ? 2.563 -1.363 -11.258 1.00 58.22 95 GLY A N 1
ATOM 759 C CA . GLY A 1 95 ? 1.416 -1.686 -12.105 1.00 58.22 95 GLY A CA 1
ATOM 760 C C . GLY A 1 95 ? 0.127 -2.046 -11.365 1.00 58.22 95 GLY A C 1
ATOM 761 O O . GLY A 1 95 ? -0.813 -2.493 -12.018 1.00 58.22 95 GLY A O 1
ATOM 762 N N . LEU A 1 96 ? 0.058 -1.870 -10.039 1.00 66.69 96 LEU A N 1
ATOM 763 C CA . LEU A 1 96 ? -1.196 -2.024 -9.292 1.00 66.69 96 LEU A CA 1
ATOM 764 C C . LEU A 1 96 ? -2.153 -0.847 -9.562 1.00 66.69 96 LEU A C 1
ATOM 766 O O . LEU A 1 96 ? -1.704 0.235 -9.948 1.00 66.69 96 LEU A O 1
ATOM 770 N N . PRO A 1 97 ? -3.470 -1.016 -9.327 1.00 65.94 97 PRO A N 1
ATOM 771 C CA . PRO A 1 97 ? -4.447 0.058 -9.475 1.00 65.94 97 PRO A CA 1
ATOM 772 C C . PRO A 1 97 ? -4.162 1.171 -8.459 1.00 65.94 97 PRO A C 1
ATOM 774 O O . PRO A 1 97 ? -4.585 1.102 -7.302 1.00 65.94 97 PRO A O 1
ATOM 777 N N . GLY A 1 98 ? -3.437 2.204 -8.899 1.00 66.31 98 GLY A N 1
ATOM 778 C CA . GLY A 1 98 ? -2.937 3.285 -8.047 1.00 66.31 98 GLY A CA 1
ATOM 779 C C . GLY A 1 98 ? -4.025 3.960 -7.217 1.00 66.31 98 GLY A C 1
ATOM 780 O O . GLY A 1 98 ? -3.803 4.276 -6.052 1.00 66.31 98 GLY A O 1
ATOM 781 N N . ASP A 1 99 ? -5.238 4.100 -7.758 1.00 68.00 99 ASP A N 1
ATOM 782 C CA . ASP A 1 99 ? -6.375 4.647 -7.014 1.00 68.00 99 ASP A CA 1
ATOM 783 C C . ASP A 1 99 ? -6.818 3.772 -5.840 1.00 68.00 99 ASP A C 1
ATOM 785 O O . ASP A 1 99 ? -7.076 4.299 -4.757 1.00 68.00 99 ASP A O 1
ATOM 789 N N . ALA A 1 100 ? -6.888 2.452 -6.021 1.00 68.06 100 ALA A N 1
ATOM 790 C CA . ALA A 1 100 ? -7.294 1.537 -4.958 1.00 68.06 100 ALA A CA 1
ATOM 791 C C . ALA A 1 100 ? -6.224 1.465 -3.862 1.00 68.06 100 ALA A C 1
ATOM 793 O O . ALA A 1 100 ? -6.543 1.556 -2.676 1.00 68.06 100 ALA A O 1
ATOM 794 N N . VAL A 1 101 ? -4.949 1.398 -4.261 1.00 72.06 101 VAL A N 1
ATOM 795 C CA . VAL A 1 101 ? -3.818 1.374 -3.327 1.00 72.06 101 VAL A CA 1
ATOM 796 C C . VAL A 1 101 ? -3.745 2.679 -2.531 1.00 72.06 101 VAL A C 1
ATOM 798 O O . VAL A 1 101 ? -3.699 2.636 -1.306 1.00 72.06 101 VAL A O 1
ATOM 801 N N . ARG A 1 102 ? -3.830 3.848 -3.183 1.00 76.38 102 ARG A N 1
ATOM 802 C CA . ARG A 1 102 ? -3.818 5.151 -2.493 1.00 76.38 102 ARG A CA 1
ATOM 803 C C . ARG A 1 102 ? -4.947 5.290 -1.476 1.00 76.38 102 ARG A C 1
ATOM 805 O O . ARG A 1 102 ? -4.723 5.822 -0.390 1.00 76.38 102 ARG A O 1
ATOM 812 N N . ARG A 1 103 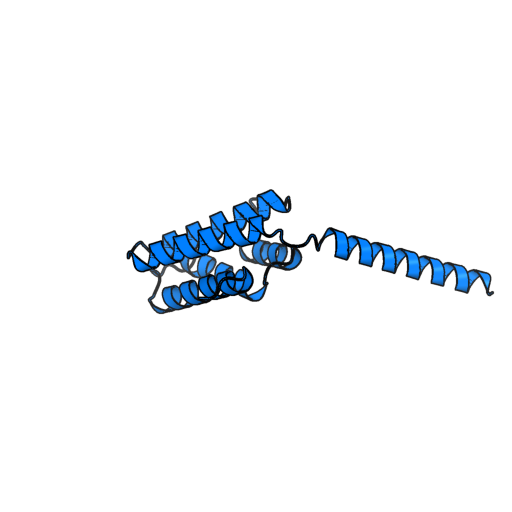? -6.162 4.850 -1.818 1.00 73.62 103 ARG A N 1
ATOM 813 C CA . ARG A 1 103 ? -7.310 4.921 -0.900 1.00 73.62 103 ARG A CA 1
ATOM 814 C C . ARG A 1 103 ? -7.128 3.986 0.294 1.00 73.62 103 ARG A C 1
ATOM 816 O O . ARG A 1 103 ? -7.348 4.419 1.422 1.00 73.62 103 ARG A O 1
ATOM 823 N N . LEU A 1 104 ? -6.648 2.762 0.067 1.00 76.25 104 LEU A N 1
ATOM 824 C CA . LEU A 1 104 ? -6.334 1.819 1.142 1.00 76.25 104 LEU A CA 1
ATOM 825 C C . LEU A 1 104 ? -5.233 2.360 2.069 1.00 76.25 104 LEU A C 1
ATOM 827 O O . LEU A 1 104 ? -5.353 2.265 3.287 1.00 76.25 104 LEU A O 1
ATOM 831 N N . THR A 1 105 ? -4.196 2.989 1.515 1.00 81.00 105 THR A N 1
ATOM 832 C CA . THR A 1 105 ? -3.123 3.618 2.295 1.00 81.00 105 THR A CA 1
ATOM 833 C C . THR A 1 105 ? -3.631 4.774 3.150 1.00 81.00 105 THR A C 1
ATOM 835 O O . THR A 1 105 ? -3.276 4.855 4.322 1.00 81.00 105 THR A O 1
ATOM 838 N N . ARG A 1 106 ? -4.509 5.636 2.621 1.00 78.44 106 ARG A N 1
ATOM 839 C CA . ARG A 1 106 ? -5.134 6.703 3.423 1.00 78.44 106 ARG A CA 1
ATOM 840 C C . ARG A 1 106 ? -5.965 6.143 4.572 1.00 78.44 106 ARG A C 1
ATOM 842 O O . ARG A 1 106 ? -5.925 6.691 5.667 1.00 78.44 106 ARG A O 1
ATOM 849 N N . LEU A 1 107 ? -6.686 5.046 4.341 1.00 75.88 107 LEU A N 1
ATOM 850 C CA . LEU A 1 107 ? -7.437 4.364 5.394 1.00 75.88 107 LEU A CA 1
ATOM 851 C C . LEU A 1 107 ? -6.500 3.798 6.462 1.00 75.88 107 LEU A C 1
ATOM 853 O O . LEU A 1 107 ? -6.717 4.052 7.644 1.00 75.88 107 LEU A O 1
ATOM 857 N N . PHE A 1 108 ? -5.417 3.131 6.061 1.00 78.06 108 PHE A N 1
ATOM 858 C CA . PHE A 1 108 ? -4.375 2.668 6.980 1.00 78.06 108 PHE A CA 1
ATOM 859 C C . PHE A 1 108 ? -3.804 3.814 7.825 1.00 78.06 108 PHE A C 1
ATOM 861 O O . PHE A 1 108 ? -3.722 3.699 9.046 1.00 78.06 108 PHE A O 1
ATOM 868 N N . GLU A 1 109 ? -3.438 4.932 7.198 1.00 77.62 109 GLU A N 1
ATOM 869 C CA . GLU A 1 109 ? -2.911 6.108 7.895 1.00 77.62 109 GLU A CA 1
ATOM 870 C C . GLU A 1 109 ? -3.951 6.704 8.848 1.00 77.62 109 GLU A C 1
ATOM 872 O O . GLU A 1 109 ? -3.620 7.057 9.979 1.00 77.62 109 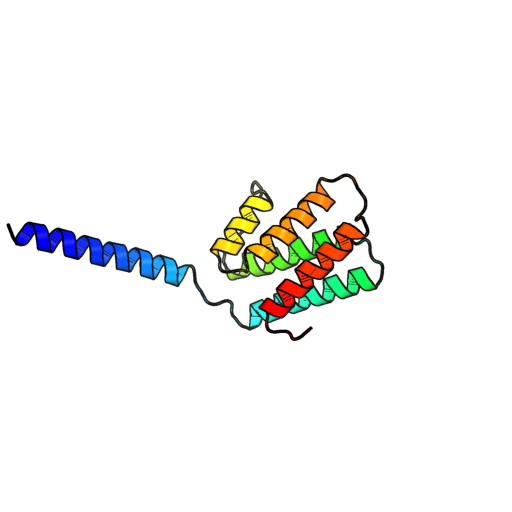GLU A O 1
ATOM 877 N N . SER A 1 110 ? -5.219 6.752 8.434 1.00 74.62 110 SER A N 1
ATOM 878 C CA . SER A 1 110 ? -6.312 7.265 9.261 1.00 74.62 110 SER A CA 1
ATOM 879 C C . SER A 1 110 ? -6.574 6.405 10.496 1.00 74.62 110 SER A C 1
ATOM 881 O O . SER A 1 110 ? -6.865 6.953 11.549 1.00 74.62 110 SER A O 1
ATOM 883 N N . VAL A 1 111 ? -6.424 5.083 10.393 1.00 75.00 111 VAL A N 1
ATOM 884 C CA . VAL A 1 111 ? -6.597 4.151 11.515 1.00 75.00 111 VAL A CA 1
ATOM 885 C C . VAL A 1 111 ? -5.362 4.147 12.416 1.00 75.00 111 VAL A C 1
ATOM 887 O O . VAL A 1 111 ? -5.480 4.086 13.635 1.00 75.00 111 VAL A O 1
ATOM 890 N N . ARG A 1 112 ? -4.159 4.206 11.833 1.00 73.00 112 ARG A N 1
ATOM 891 C CA . ARG A 1 112 ? -2.904 4.093 12.588 1.00 73.00 112 ARG A CA 1
ATOM 892 C C . ARG A 1 112 ? -2.494 5.390 13.279 1.00 73.00 112 ARG A C 1
ATOM 894 O O . ARG A 1 112 ? -1.905 5.334 14.355 1.00 73.00 112 ARG A O 1
ATOM 901 N N . TYR A 1 113 ? -2.749 6.534 12.650 1.00 75.50 113 TYR A N 1
ATOM 902 C CA . TYR A 1 113 ? -2.366 7.853 13.163 1.00 75.50 113 TYR A CA 1
ATOM 903 C C . TYR A 1 113 ? -3.567 8.682 13.616 1.00 75.50 113 TYR A C 1
ATOM 905 O O . TYR A 1 113 ? -3.422 9.571 14.456 1.00 75.50 113 TYR A O 1
ATOM 913 N N . GLY A 1 114 ? -4.759 8.409 13.083 1.00 64.19 114 GLY A N 1
ATOM 914 C CA . GLY A 1 114 ? -5.985 8.995 13.596 1.00 64.19 114 GLY A CA 1
ATOM 915 C C . GLY A 1 114 ? -6.388 8.260 14.863 1.00 64.19 114 GLY A C 1
ATOM 916 O O . GLY A 1 114 ? -6.747 7.092 14.837 1.00 64.19 114 GLY A O 1
ATOM 917 N N . ASN A 1 115 ? -6.353 8.962 15.989 1.00 55.69 115 ASN A N 1
ATOM 918 C CA . ASN A 1 115 ? -6.745 8.453 17.304 1.00 55.69 115 ASN A CA 1
ATOM 919 C C . ASN A 1 115 ? -8.278 8.257 17.430 1.00 55.69 115 ASN A C 1
ATOM 921 O O . ASN A 1 115 ? -8.878 8.597 18.448 1.00 55.69 115 ASN A O 1
ATOM 925 N N . ARG A 1 116 ? -8.946 7.821 16.354 1.00 55.56 116 ARG A N 1
ATOM 926 C CA . ARG A 1 116 ? -10.388 7.584 16.291 1.00 55.56 116 ARG A CA 1
ATOM 927 C C . ARG A 1 116 ? -10.620 6.096 16.017 1.00 55.56 116 ARG A C 1
ATOM 929 O O . ARG A 1 116 ? -10.064 5.592 15.042 1.00 55.56 116 ARG A O 1
ATOM 936 N N . PRO A 1 117 ? -11.454 5.406 16.819 1.00 53.66 117 PRO A N 1
ATOM 937 C CA . PRO A 1 117 ? -11.937 4.082 16.448 1.00 53.66 117 PRO A CA 1
ATOM 938 C C . PRO A 1 117 ? -12.531 4.158 15.042 1.00 53.66 117 PRO A C 1
ATOM 940 O O . PRO A 1 117 ? -13.104 5.195 14.696 1.00 53.66 117 PRO A O 1
ATOM 943 N N . SER A 1 118 ? -12.360 3.103 14.238 1.00 60.16 118 SER A N 1
ATOM 944 C CA . SER A 1 118 ? -12.860 3.038 12.859 1.00 60.16 118 SER A CA 1
ATOM 945 C C . SER A 1 118 ? -14.329 3.459 12.806 1.00 60.16 118 SER A C 1
ATOM 947 O O . SER A 1 118 ? -15.226 2.669 13.091 1.00 60.16 118 SER A O 1
ATOM 949 N N . ASP A 1 119 ? -14.569 4.727 12.472 1.00 68.06 119 ASP A N 1
ATOM 950 C CA . ASP A 1 119 ? -15.912 5.271 12.356 1.00 68.06 119 ASP A CA 1
ATOM 951 C C . ASP A 1 119 ? -16.632 4.514 11.235 1.00 68.06 119 ASP A C 1
ATOM 953 O O . ASP A 1 119 ? -16.016 4.032 10.280 1.00 68.06 119 ASP A O 1
ATOM 957 N N . GLN A 1 120 ? -17.953 4.423 11.307 1.00 70.81 120 GLN A N 1
ATOM 958 C CA . GLN A 1 120 ? -18.770 3.686 10.346 1.00 70.81 120 GLN A CA 1
ATOM 959 C C . GLN A 1 120 ? -18.524 4.155 8.900 1.00 70.81 120 GLN A C 1
ATOM 961 O O . GLN A 1 120 ? -18.687 3.391 7.949 1.00 70.81 120 GLN A O 1
ATOM 966 N N . LYS A 1 121 ? -18.090 5.410 8.723 1.00 71.69 121 LYS A N 1
ATOM 967 C CA . LYS A 1 121 ? -17.626 5.954 7.444 1.00 71.69 121 LYS A CA 1
ATOM 968 C C . LYS A 1 121 ? -16.314 5.321 6.956 1.00 71.69 121 LYS A C 1
ATOM 970 O O . LYS A 1 121 ? -16.249 4.943 5.790 1.00 71.69 121 LYS A O 1
ATOM 975 N N . ALA A 1 122 ? -15.318 5.165 7.826 1.00 68.12 122 ALA A N 1
ATOM 976 C CA . ALA A 1 122 ? -14.040 4.530 7.497 1.00 68.12 122 ALA A CA 1
ATOM 977 C C . ALA A 1 122 ? -14.228 3.048 7.139 1.00 68.12 122 ALA A C 1
ATOM 979 O O . ALA A 1 122 ? -13.634 2.562 6.181 1.00 68.12 122 ALA A O 1
ATOM 980 N N . ILE A 1 123 ? -15.133 2.354 7.837 1.00 73.88 123 ILE A N 1
ATOM 981 C CA . ILE A 1 123 ? -15.494 0.961 7.531 1.00 73.88 123 ILE A CA 1
ATOM 982 C C . ILE A 1 123 ? -16.104 0.854 6.128 1.00 73.88 123 ILE A C 1
ATOM 984 O O . ILE A 1 123 ? -15.692 0.011 5.333 1.00 73.88 123 ILE A O 1
ATOM 988 N N . ARG A 1 124 ? -17.056 1.733 5.784 1.00 78.00 124 ARG A N 1
ATOM 989 C CA . ARG A 1 124 ? -17.663 1.761 4.441 1.00 78.00 124 ARG A CA 1
ATOM 990 C C . ARG A 1 124 ? -16.638 2.051 3.346 1.00 78.00 124 ARG A C 1
ATOM 992 O O . ARG A 1 124 ? -16.679 1.423 2.290 1.00 78.00 124 ARG A O 1
ATOM 999 N N . GLU A 1 125 ? -15.716 2.979 3.589 1.00 74.88 125 GLU A N 1
ATOM 1000 C CA . GLU A 1 125 ? -14.628 3.272 2.653 1.00 74.88 125 GLU A CA 1
ATOM 1001 C C . GLU A 1 125 ? -13.670 2.084 2.500 1.00 74.88 125 GLU A C 1
ATOM 1003 O O . GLU A 1 125 ? -13.291 1.763 1.373 1.00 74.88 125 GLU A O 1
ATOM 1008 N N . ALA A 1 126 ? -13.338 1.381 3.586 1.00 74.44 126 ALA A N 1
ATOM 1009 C CA . ALA A 1 126 ? -12.516 0.174 3.539 1.00 74.44 126 ALA A CA 1
ATOM 1010 C C . ALA A 1 126 ? -13.175 -0.933 2.717 1.00 74.44 126 ALA A C 1
ATOM 1012 O O . ALA A 1 126 ? -12.551 -1.463 1.801 1.0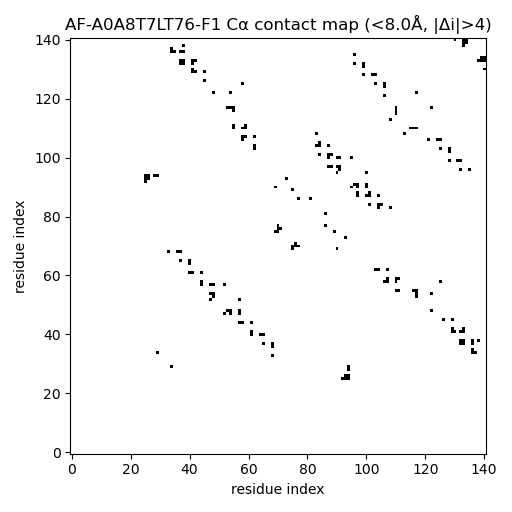0 74.44 126 ALA A O 1
ATOM 1013 N N . VAL A 1 127 ? -14.455 -1.214 2.961 1.00 79.25 127 VAL A N 1
ATOM 1014 C CA . VAL A 1 127 ? -15.230 -2.184 2.174 1.00 79.25 127 VAL A CA 1
ATOM 1015 C C . VAL A 1 127 ? -15.248 -1.802 0.690 1.00 79.25 127 VAL A C 1
ATOM 1017 O O . VAL A 1 127 ? -14.993 -2.645 -0.166 1.00 79.25 127 VAL A O 1
ATOM 1020 N N . SER A 1 128 ? -15.473 -0.524 0.369 1.00 80.12 128 SER A N 1
ATOM 1021 C CA . SER A 1 128 ? -15.457 -0.024 -1.013 1.00 80.12 128 SER A CA 1
ATOM 1022 C C . SER A 1 128 ? -14.093 -0.205 -1.696 1.00 80.12 128 SER A C 1
ATOM 1024 O O . SER A 1 128 ? -14.020 -0.615 -2.860 1.00 80.12 128 SER A O 1
ATOM 1026 N N . CYS A 1 129 ? -12.997 0.031 -0.970 1.00 73.88 129 CYS A N 1
ATOM 1027 C CA . CYS A 1 129 ? -11.645 -0.189 -1.483 1.00 73.88 129 CYS A CA 1
ATOM 1028 C C . CYS A 1 129 ? -11.366 -1.672 -1.738 1.00 73.88 129 CYS A C 1
ATOM 1030 O O . CYS A 1 129 ? -10.865 -2.015 -2.807 1.00 73.88 129 CYS A O 1
ATOM 1032 N N . LEU A 1 130 ? -11.725 -2.550 -0.797 1.00 78.38 130 LEU A N 1
ATOM 1033 C CA . LEU A 1 130 ? -11.537 -3.997 -0.936 1.00 78.38 130 LEU A CA 1
ATOM 1034 C C . LEU A 1 130 ? -12.342 -4.558 -2.110 1.00 78.38 130 LEU A C 1
ATOM 1036 O O . LEU A 1 130 ? -11.803 -5.316 -2.911 1.00 78.38 130 LEU A O 1
ATOM 1040 N N . ASN A 1 131 ? -13.582 -4.103 -2.281 1.00 78.44 131 ASN A N 1
ATOM 1041 C CA . ASN A 1 131 ? -14.395 -4.436 -3.447 1.00 78.44 131 ASN A CA 1
ATOM 1042 C C . ASN A 1 131 ? -13.741 -3.961 -4.750 1.00 78.44 131 ASN A C 1
ATOM 1044 O O . ASN A 1 131 ? -13.632 -4.726 -5.700 1.00 78.44 131 ASN A O 1
ATOM 1048 N N . SER A 1 132 ? -13.223 -2.732 -4.796 1.00 75.12 132 SER A N 1
ATOM 1049 C CA . SER A 1 132 ? -12.522 -2.230 -5.989 1.00 75.12 132 SER A CA 1
ATOM 1050 C C . SER A 1 132 ? -11.299 -3.086 -6.352 1.00 75.12 132 SER A C 1
ATOM 1052 O O . SER A 1 132 ? -11.020 -3.301 -7.531 1.00 75.12 132 SER A O 1
ATOM 1054 N N . ILE A 1 133 ? -10.585 -3.606 -5.346 1.00 72.75 133 ILE A N 1
ATOM 1055 C CA . ILE A 1 133 ? -9.466 -4.538 -5.540 1.00 72.75 133 ILE A CA 1
ATOM 1056 C C . ILE A 1 133 ? -9.968 -5.884 -6.083 1.00 72.75 133 ILE A C 1
ATOM 1058 O O . ILE A 1 133 ? -9.349 -6.417 -7.000 1.00 72.75 133 ILE A O 1
ATOM 1062 N N . LEU A 1 134 ? -11.093 -6.409 -5.586 1.00 75.94 134 LEU A N 1
ATOM 1063 C CA . LEU A 1 134 ? -11.704 -7.646 -6.092 1.00 75.94 134 LEU A CA 1
ATOM 1064 C C . LEU A 1 134 ? -12.118 -7.533 -7.566 1.00 75.94 134 LEU A C 1
ATOM 1066 O O . LEU A 1 134 ? -11.757 -8.407 -8.355 1.00 75.94 134 LEU A O 1
ATOM 1070 N N . VAL A 1 135 ? -12.765 -6.428 -7.964 1.00 74.94 135 VAL A N 1
ATOM 1071 C CA . VAL A 1 135 ? -13.095 -6.167 -9.382 1.00 74.94 135 VAL A CA 1
ATOM 1072 C C . VAL A 1 135 ? -11.834 -6.155 -10.236 1.00 74.94 135 VAL A C 1
ATOM 1074 O O . VAL A 1 135 ? -11.799 -6.760 -11.304 1.00 74.94 135 VAL A O 1
ATOM 1077 N N . TYR A 1 136 ? -10.776 -5.492 -9.762 1.00 71.00 136 TYR A N 1
ATOM 1078 C CA . TYR A 1 136 ? -9.503 -5.452 -10.477 1.00 71.00 136 TYR A CA 1
ATOM 1079 C C . TYR A 1 136 ? -8.863 -6.842 -10.615 1.00 71.00 136 TYR A C 1
ATOM 1081 O O . TYR A 1 136 ? -8.222 -7.130 -11.623 1.00 71.00 136 TYR A O 1
ATOM 1089 N N . CYS A 1 137 ? -9.062 -7.720 -9.631 1.00 69.56 137 CYS A N 1
ATOM 1090 C CA . CYS A 1 137 ? -8.598 -9.105 -9.684 1.00 69.56 137 CYS A CA 1
ATOM 1091 C C . CYS A 1 137 ? -9.454 -10.008 -10.591 1.00 69.56 137 CYS A C 1
ATOM 1093 O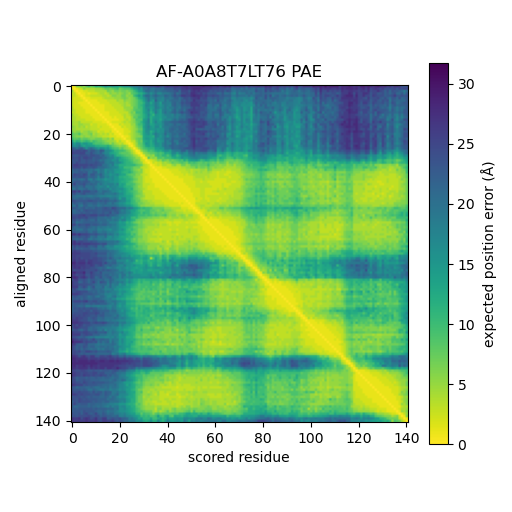 O . CYS A 1 137 ? -9.110 -11.176 -10.759 1.00 69.56 137 CYS A O 1
ATOM 1095 N N . GLY A 1 138 ? -10.521 -9.481 -11.201 1.00 66.94 138 GLY A N 1
ATOM 1096 C CA . GLY A 1 138 ? -11.406 -10.225 -12.097 1.00 66.94 138 GLY A CA 1
ATOM 1097 C C . GLY A 1 138 ? -12.539 -10.961 -11.385 1.00 66.94 138 GLY A C 1
ATOM 1098 O O . GLY A 1 138 ? -13.177 -11.815 -11.996 1.00 66.94 138 GLY A O 1
ATOM 1099 N N . GLU A 1 139 ? -12.808 -10.649 -10.114 1.00 66.19 139 GLU A N 1
ATOM 1100 C CA . GLU A 1 139 ? -13.967 -11.198 -9.414 1.00 66.19 139 GLU A CA 1
ATOM 1101 C C . GLU A 1 139 ? -15.223 -10.360 -9.664 1.00 66.19 139 GLU A C 1
ATOM 1103 O O . GLU A 1 139 ? -15.222 -9.135 -9.532 1.00 66.19 139 GLU A O 1
ATOM 1108 N N . THR A 1 140 ? -16.318 -11.040 -10.003 1.00 54.59 140 THR A N 1
ATOM 1109 C CA . THR A 1 140 ? -17.662 -10.459 -10.013 1.00 54.59 140 THR A CA 1
ATOM 1110 C C . THR A 1 140 ? -18.185 -10.414 -8.580 1.00 54.59 140 THR A C 1
ATOM 1112 O O . THR A 1 140 ? -18.388 -11.470 -7.978 1.00 54.59 140 THR A O 1
ATOM 1115 N N . ILE A 1 141 ? -18.355 -9.202 -8.045 1.00 56.22 141 ILE A N 1
ATOM 1116 C CA . ILE A 1 141 ? -18.926 -8.941 -6.713 1.00 56.22 141 ILE A CA 1
ATOM 1117 C C . ILE A 1 141 ? -20.444 -9.108 -6.746 1.00 56.22 141 ILE A C 1
ATOM 1119 O O . ILE A 1 141 ? -21.050 -8.622 -7.729 1.00 56.22 141 ILE A O 1
#

Nearest PDB structures (foldseek):
  8dt0-assembly1_A  TM=4.864E-01  e=6.516E-01  synthetic construct
  8bhg-assembly1_A  TM=3.325E-01  e=6.344E+00  Homo sapiens

Solvent-accessible surface area (backbone atoms only — not comparable to full-atom values): 7810 Å² total; per-residue (Å²): 111,75,70,59,58,52,54,52,53,51,50,50,52,52,49,51,49,50,51,50,52,49,53,46,68,48,53,54,75,84,49,71,70,56,34,50,53,48,35,52,47,38,51,51,38,51,52,41,45,74,70,67,47,66,53,42,61,40,47,47,52,43,52,53,54,51,47,48,58,52,16,73,76,65,75,48,68,80,54,91,87,59,50,65,67,61,46,35,50,51,44,29,69,52,69,46,65,45,70,45,43,46,53,48,41,52,50,38,48,44,46,75,70,35,97,51,78,65,44,76,66,54,50,54,51,51,52,52,35,38,49,54,48,27,48,73,48,71,45,87,129

pLDDT: mean 72.59, std 10.05, range [50.78, 90.62]

=== Feature glossary ===
Each block in this record encodes a different view of the same protein. In brief:

Predicted aligned error. PAE(i, j) answers: if I align the predicted and true structures on residue i, how far off (in Å) do I expect residue j to be? A block-diagonal PAE matrix with low values on the blocks and high values off-diagonal is the signature of a multi-domain protein with confidently predicted domains but uncertain inter-domain orientation.

Contact-map, Ramachandran, and PAE plots. Plot images: a contact map (which residues are close in 3D, as an N×N binary image), a Ramachandran scatter (backbone torsion angles, revealing secondary-structure composition at a glance), and — for AlphaFold structures — a PAE heatmap (pairwise prediction confidence).

Backbone torsions (φ/ψ). φ (phi) and ψ (psi) are the two rotatable backbone dihedrals per residue: φ is the C(i-1)–N–Cα–C torsion, ψ is the N–Cα–C–N(i+1) torsion, both in degrees on (−180°, 180°]. α-helical residues cluster near (−60°, −45°); β-strand residues near (−120°, +130°). A Ramachandran plot is simply a scatter of (φ, ψ) for every residue.

Foldseek 3Di. A 3Di character summarizes, for each residue, the relative orientation of the Cα frame of its nearest spatial neighbor. Because it encodes fold topology rather than chemistry, 3Di alignments detect remote structural similarity that sequence alignment misses.

Radius of gyration, Cα contacts, bounding box. Three whole-structure scalars: the radius of gyration (RMS distance of Cα from centroid, in Å), the count of Cα–Cα contacts (pairs closer than 8 Å and separated by more than four residues in sequence — i.e. tertiary, not local, contacts), and the bounding-box dimensions. Together they distinguish compact globular folds from extended fibres or disordered chains.

Sequence. Sequence gives the chain of amino acids in standard one-letter code (A=alanine, C=cysteine, …, Y=tyrosine), read N→C. It is the only feature that is directly encoded by the gene; all structural features are derived from the folded form of this sequence.

mmCIF coordinates. Atomic coordinates in PDBx/mmCIF format — the same representation the Protein Data Bank distributes. Each line of the _atom_site loop places one backbone atom in Cartesian space (units: ångströms, origin: arbitrary).

Secondary structure (3-state, P-SEA). Three-state secondary structure (P-SEA) collapses the eight DSSP classes into helix (a), strand (b), and coil (c). P-SEA assigns these from Cα geometry alone — distances and angles — without requiring backbone oxygens, so it works on any Cα trace.

InterPro / GO / CATH / organism. Functional annotations link the protein to curated databases. InterPro entries identify conserved domains and families by matching the sequence against member-database signatures (Pfam, PROSITE, CDD, …). Gene Ontology (GO) terms describe molecular function, biological process, and cellular component in a controlled vocabulary. CATH places the structure in a hierarchical fold classification (Class/Architecture/Topology/Homologous-superfamily). The organism is the source species.

B-factor. B-factor (Debye–Waller factor) reflects atomic displacement in the crystal lattice. It is an experimental observable (units Å²), not a prediction; low values mean the atom is pinned down, high values mean it moves or is heterogeneous across the crystal.

Rendered structure images. Structure images are PyMOL renders from six orthogonal camera directions. Cartoon representation draws helices as coils and strands as arrows; sticks shows the backbone as bonds; surface shows the solvent-excluded envelope. Rainbow coloring maps sequence position to hue (blue→red, N→C); chain coloring assigns a distinct color per polypeptide.

Solvent-accessible surface area. Solvent-accessible surface area (SASA) is the area in Å² traced out by the centre of a 1.4 Å probe sphere (a water molecule) rolled over the protein's van der Waals surface (Shrake–Rupley / Lee–Richards construction). Buried residues have near-zero SASA; fully exposed residues can exceed 200 Å². The total SASA scales roughly with the number of surface residues.

Secondary structure (8-state, DSSP). The SS8 string is DSSP's per-residue secondary-structure call. α-helix (H) means an i→i+4 H-bond ladder; β-strand (E) means the residue participates in a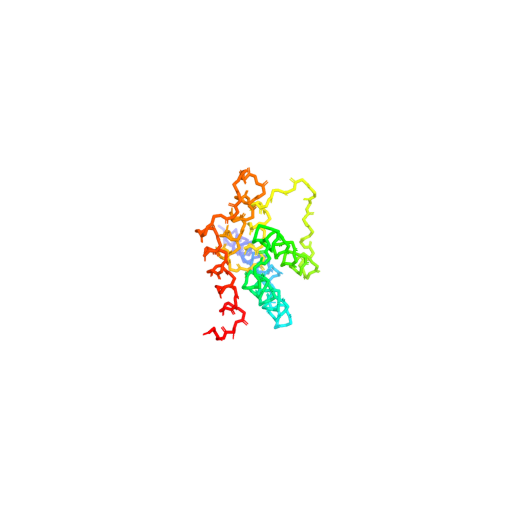 β-sheet; 3₁₀ (G) and π (I) are tighter and wider helices; T/S are turns/bends; '-' is loop.

pLDDT. For AlphaFold models, the B-factor field carries pLDDT — the model's own estimate of local accuracy on a 0–100 scale. Regions with pLDDT<50 should be treated as essentially unmodeled; they often correspond to intrinsically disordered segments.

Nearest PDB structures. Nearest PDB neighbors are the top structural matches found by Foldseek when searching this structure against the entire Protein Data Bank. Each hit reports a TM-score (0 to 1; >0.5 almost always implies the same fold) and an E-value. These are *structural* homologs — they may share no detectable sequence similarity.